Protein AF-A0A969AQ11-F1 (afdb_monomer_lite)

pLDDT: mean 74.61, std 16.7, range [32.94, 91.75]

Radius of gyration: 14.92 Å; chains: 1; bounding box: 27×43×37 Å

Structure (mmCIF, N/CA/C/O backbone):
data_AF-A0A969AQ11-F1
#
_entry.id   AF-A0A969AQ11-F1
#
loop_
_atom_site.group_PDB
_atom_site.id
_atom_site.type_symbol
_atom_site.label_atom_id
_atom_site.label_alt_id
_atom_site.label_comp_id
_atom_site.label_asym_id
_atom_site.label_entity_id
_atom_site.label_seq_id
_atom_site.pdbx_PDB_ins_code
_atom_site.Cartn_x
_atom_site.Cartn_y
_atom_site.Cartn_z
_atom_site.occupancy
_atom_site.B_iso_or_equiv
_atom_site.auth_seq_id
_atom_site.auth_comp_id
_atom_site.auth_asym_id
_atom_site.auth_atom_id
_atom_site.pdbx_PDB_model_num
ATOM 1 N N . MET A 1 1 ? 15.791 14.340 -16.831 1.00 57.34 1 MET A N 1
ATOM 2 C CA . MET A 1 1 ? 16.258 13.157 -16.070 1.00 57.34 1 MET A CA 1
ATOM 3 C C . MET A 1 1 ? 15.664 13.032 -14.667 1.00 57.34 1 MET A C 1
ATOM 5 O O . MET A 1 1 ? 15.061 12.001 -14.414 1.00 57.34 1 MET A O 1
ATOM 9 N N . VAL A 1 2 ? 15.785 14.007 -13.748 1.00 58.69 2 VAL A N 1
ATOM 10 C CA . VAL A 1 2 ? 15.164 13.885 -12.398 1.00 58.69 2 VAL A CA 1
ATOM 11 C C . VAL A 1 2 ? 13.635 14.033 -12.446 1.00 58.69 2 VAL A C 1
ATOM 13 O O . VAL A 1 2 ? 12.919 13.271 -11.802 1.00 58.69 2 VAL A O 1
ATOM 16 N N . ALA A 1 3 ? 13.124 14.957 -13.266 1.00 66.88 3 ALA A N 1
ATOM 17 C CA . ALA A 1 3 ? 11.683 15.166 -13.434 1.00 66.88 3 ALA A CA 1
ATOM 18 C C . ALA A 1 3 ? 10.958 13.930 -14.000 1.00 66.88 3 ALA A C 1
ATOM 20 O O . ALA A 1 3 ? 9.839 13.635 -13.589 1.00 66.88 3 ALA A O 1
ATOM 21 N N . ASP A 1 4 ? 11.610 13.180 -14.892 1.00 75.69 4 ASP A N 1
ATOM 22 C CA . ASP A 1 4 ? 11.029 11.995 -15.534 1.00 75.69 4 ASP A CA 1
ATOM 23 C C . ASP A 1 4 ? 10.873 10.840 -14.539 1.00 75.69 4 ASP A C 1
ATOM 25 O O . ASP A 1 4 ? 9.849 10.164 -14.530 1.00 75.69 4 ASP A O 1
ATOM 29 N N . ARG A 1 5 ? 11.846 10.670 -13.632 1.00 73.69 5 ARG A N 1
ATOM 30 C CA . ARG A 1 5 ? 11.757 9.681 -12.549 1.00 73.69 5 ARG A CA 1
ATOM 31 C C . ARG A 1 5 ? 10.688 10.036 -11.524 1.00 73.69 5 ARG A C 1
ATOM 33 O O . ARG A 1 5 ? 9.985 9.144 -11.072 1.00 73.69 5 ARG A O 1
ATOM 40 N N . LEU A 1 6 ? 10.534 11.318 -11.185 1.00 76.69 6 LEU A N 1
ATOM 41 C CA . LEU A 1 6 ? 9.491 11.749 -10.252 1.00 76.69 6 LEU A CA 1
ATOM 42 C C . LEU A 1 6 ? 8.088 11.531 -10.835 1.00 76.69 6 LEU A C 1
ATOM 44 O O . LEU A 1 6 ? 7.198 11.059 -10.135 1.00 76.69 6 LEU A O 1
ATOM 48 N N . ARG A 1 7 ? 7.900 11.827 -12.128 1.00 80.75 7 ARG A N 1
ATOM 49 C CA . ARG A 1 7 ? 6.641 11.546 -12.837 1.00 80.75 7 ARG A CA 1
ATOM 50 C C . ARG A 1 7 ? 6.354 10.050 -12.908 1.00 80.75 7 ARG A C 1
ATOM 52 O O . ARG A 1 7 ? 5.217 9.651 -12.684 1.00 80.75 7 ARG A O 1
ATOM 59 N N . LEU A 1 8 ? 7.377 9.241 -13.188 1.00 81.31 8 LEU A N 1
ATOM 60 C CA . LEU A 1 8 ? 7.256 7.787 -13.204 1.00 81.31 8 LEU A CA 1
ATOM 61 C C . LEU A 1 8 ? 6.851 7.247 -11.830 1.00 81.31 8 LEU A C 1
ATOM 63 O O . LEU A 1 8 ? 5.883 6.505 -11.741 1.00 81.31 8 LEU A O 1
ATOM 67 N N . ALA A 1 9 ? 7.538 7.665 -10.766 1.00 80.25 9 ALA A N 1
ATOM 68 C CA . ALA A 1 9 ? 7.210 7.265 -9.402 1.00 80.25 9 ALA A CA 1
ATOM 69 C C . ALA A 1 9 ? 5.775 7.665 -9.033 1.00 80.25 9 ALA A C 1
ATOM 71 O O . ALA A 1 9 ? 5.015 6.838 -8.550 1.00 80.25 9 ALA A O 1
ATOM 72 N N . HIS A 1 10 ? 5.365 8.901 -9.333 1.00 82.56 10 HIS A N 1
ATOM 73 C CA . HIS A 1 10 ? 4.006 9.352 -9.042 1.00 82.56 10 HIS A CA 1
ATOM 74 C C . HIS A 1 10 ? 2.945 8.517 -9.768 1.00 82.56 10 HIS A C 1
ATOM 76 O O . HIS A 1 10 ? 1.983 8.082 -9.142 1.00 82.56 10 HIS A O 1
ATOM 82 N N . ARG A 1 11 ? 3.147 8.239 -11.063 1.00 87.19 11 ARG A N 1
ATOM 83 C CA . ARG A 1 11 ? 2.258 7.359 -11.831 1.00 87.19 11 ARG A CA 1
ATOM 84 C C . ARG A 1 11 ? 2.183 5.968 -11.204 1.00 87.19 11 ARG A C 1
ATOM 86 O O . ARG A 1 11 ? 1.090 5.474 -10.970 1.00 87.19 11 ARG A O 1
ATOM 93 N N . LEU A 1 12 ? 3.331 5.377 -10.878 1.00 86.56 12 LEU A N 1
ATOM 94 C CA . LEU A 1 12 ? 3.387 4.060 -10.249 1.00 86.56 12 LEU A CA 1
ATOM 95 C C . LEU A 1 12 ? 2.683 4.038 -8.879 1.00 86.56 12 LEU A C 1
ATOM 97 O O . LEU A 1 12 ? 2.090 3.019 -8.550 1.00 86.56 12 LEU A O 1
ATOM 101 N N . LYS A 1 13 ? 2.677 5.148 -8.116 1.00 84.75 13 LYS A N 1
ATOM 102 C CA . LYS A 1 13 ? 1.908 5.258 -6.853 1.00 84.75 13 LYS A CA 1
ATOM 103 C C . LYS A 1 13 ? 0.430 5.109 -7.117 1.00 84.75 13 LYS A C 1
ATOM 105 O O . LYS A 1 13 ? -0.254 4.398 -6.400 1.00 84.75 13 LYS A O 1
ATOM 110 N N . GLN A 1 14 ? -0.045 5.859 -8.106 1.00 87.19 14 GLN A N 1
ATOM 111 C CA . GLN A 1 14 ? -1.457 5.932 -8.439 1.00 87.19 14 GLN A CA 1
ATOM 112 C C . GLN A 1 14 ? -1.926 4.586 -8.982 1.00 87.19 14 GLN A C 1
ATOM 114 O O . GLN A 1 14 ? -2.954 4.087 -8.545 1.00 87.19 14 GLN A O 1
ATOM 119 N N . ASP A 1 15 ? -1.130 3.957 -9.848 1.00 89.44 15 ASP A N 1
ATOM 120 C CA . ASP A 1 15 ? -1.433 2.628 -10.379 1.00 89.44 15 ASP A CA 1
ATOM 121 C C . ASP A 1 15 ? -1.461 1.571 -9.255 1.00 89.44 15 ASP A C 1
ATOM 123 O O . ASP A 1 15 ? -2.379 0.754 -9.206 1.00 89.44 15 ASP A O 1
ATOM 127 N N . LEU A 1 16 ? -0.507 1.623 -8.315 1.00 88.31 16 LEU A N 1
ATOM 128 C CA . LEU A 1 16 ? -0.471 0.750 -7.138 1.00 88.31 16 LEU A CA 1
ATOM 129 C C . LEU A 1 16 ? -1.673 0.984 -6.208 1.00 88.31 16 LEU A C 1
ATOM 131 O O . LEU A 1 16 ? -2.324 0.027 -5.796 1.00 88.31 16 LEU A O 1
ATOM 135 N N . LEU A 1 17 ? -1.984 2.243 -5.894 1.00 88.88 17 LEU A N 1
ATOM 136 C CA . LEU A 1 17 ? -3.123 2.612 -5.055 1.00 88.88 17 LEU A CA 1
ATOM 137 C C . LEU A 1 17 ? -4.436 2.124 -5.673 1.00 88.88 17 LEU A C 1
ATOM 139 O O . LEU A 1 17 ? -5.229 1.493 -4.982 1.00 88.88 17 LEU A O 1
ATOM 143 N N . ASN A 1 18 ? -4.642 2.366 -6.968 1.00 90.38 18 ASN A N 1
ATOM 144 C CA . ASN A 1 18 ? -5.835 1.909 -7.677 1.00 90.38 18 ASN A CA 1
ATOM 145 C C . ASN A 1 18 ? -5.947 0.384 -7.635 1.00 90.38 18 ASN A C 1
ATOM 147 O O . ASN A 1 18 ? -6.999 -0.134 -7.283 1.00 90.38 18 ASN A O 1
ATOM 151 N N . ALA A 1 19 ? -4.854 -0.337 -7.899 1.00 89.81 19 ALA A N 1
ATOM 152 C CA . ALA A 1 19 ? -4.859 -1.795 -7.842 1.00 89.81 19 ALA A CA 1
ATOM 153 C C . ALA A 1 19 ? -5.193 -2.340 -6.446 1.00 89.81 19 ALA A C 1
ATOM 155 O O . ALA A 1 19 ? -5.854 -3.366 -6.339 1.00 89.81 19 ALA A O 1
ATOM 156 N N . VAL A 1 20 ? -4.754 -1.663 -5.381 1.00 89.56 20 VAL A N 1
ATOM 157 C CA . VAL A 1 20 ? -5.081 -2.030 -3.996 1.00 89.56 20 VAL A CA 1
ATOM 158 C C . VAL A 1 20 ? -6.543 -1.735 -3.661 1.00 89.56 20 VAL A C 1
ATOM 160 O O . VAL A 1 20 ? -7.185 -2.553 -3.010 1.00 89.56 20 VAL A O 1
ATOM 163 N N . LEU A 1 21 ? -7.077 -0.597 -4.111 1.00 90.31 21 LEU A N 1
ATOM 164 C CA . LEU A 1 21 ? -8.478 -0.220 -3.890 1.00 90.31 21 LEU A CA 1
ATOM 165 C C . LEU A 1 21 ? -9.464 -1.079 -4.696 1.00 90.31 21 LEU A C 1
ATOM 167 O O . LEU A 1 21 ? -10.598 -1.265 -4.266 1.00 90.31 21 LEU A O 1
ATOM 171 N N . GLU A 1 22 ? -9.039 -1.587 -5.853 1.00 91.75 22 GLU A N 1
ATOM 172 C CA . GLU A 1 22 ? -9.817 -2.483 -6.717 1.00 91.75 22 GLU A CA 1
ATOM 173 C C . GLU A 1 22 ? -9.587 -3.969 -6.405 1.00 91.75 22 GLU A C 1
ATOM 175 O O . GLU A 1 22 ? -10.226 -4.830 -7.010 1.00 91.75 22 GLU A O 1
ATOM 180 N N . ALA A 1 23 ? -8.667 -4.295 -5.493 1.00 89.75 23 ALA A N 1
ATOM 181 C CA . ALA A 1 23 ? -8.385 -5.678 -5.153 1.00 89.75 23 ALA A CA 1
ATOM 182 C C . ALA A 1 23 ? -9.569 -6.333 -4.438 1.00 89.75 23 ALA A C 1
ATOM 184 O O . ALA A 1 23 ? -10.300 -5.706 -3.675 1.00 89.75 23 ALA A O 1
ATOM 185 N N . GLU A 1 24 ? -9.696 -7.639 -4.640 1.00 89.94 24 GLU A N 1
ATOM 186 C CA . GLU A 1 24 ? -10.660 -8.489 -3.953 1.00 89.94 24 GLU A CA 1
ATOM 187 C C . GLU A 1 24 ? -9.923 -9.584 -3.167 1.00 89.94 24 GLU A C 1
ATOM 189 O O . GLU A 1 24 ? -8.727 -9.829 -3.349 1.00 89.94 24 GLU A O 1
ATOM 194 N N . GLY A 1 25 ? -10.634 -10.265 -2.268 1.00 88.31 25 GLY A N 1
ATOM 195 C CA . GLY A 1 25 ? -10.075 -11.378 -1.504 1.00 88.31 25 GLY A CA 1
ATOM 196 C C . GLY A 1 25 ? -9.089 -10.932 -0.423 1.00 88.31 25 GLY A C 1
ATOM 197 O O . GLY A 1 25 ? -9.364 -10.010 0.344 1.00 88.31 25 GLY A O 1
ATOM 198 N N . GLU A 1 26 ? -7.955 -11.623 -0.311 1.00 88.44 26 GLU A N 1
ATOM 199 C CA . GLU A 1 26 ? -7.043 -11.472 0.831 1.00 88.44 26 GLU A CA 1
ATOM 200 C C . GLU A 1 26 ? -6.440 -10.067 0.950 1.00 88.44 26 GLU A C 1
ATOM 202 O O . GLU A 1 26 ? -6.303 -9.563 2.066 1.00 88.44 26 GLU A O 1
ATOM 207 N N . LEU A 1 27 ? -6.137 -9.401 -0.173 1.00 88.88 27 LEU A N 1
ATOM 208 C CA . LEU A 1 27 ? -5.599 -8.039 -0.140 1.00 88.88 27 LEU A CA 1
ATOM 209 C C . LEU A 1 27 ? -6.648 -7.019 0.317 1.00 88.88 27 LEU A C 1
ATOM 211 O O . LEU A 1 27 ? -6.323 -6.134 1.107 1.00 88.88 27 LEU A O 1
ATOM 215 N N . ALA A 1 28 ? -7.903 -7.170 -0.117 1.00 90.75 28 ALA A N 1
ATOM 216 C CA . ALA A 1 28 ? -9.004 -6.318 0.330 1.00 90.75 28 ALA A CA 1
ATOM 217 C C . ALA A 1 28 ? -9.222 -6.453 1.844 1.00 90.75 28 ALA A C 1
ATOM 219 O O . ALA A 1 28 ? -9.276 -5.459 2.564 1.00 90.75 28 ALA A O 1
ATOM 220 N N . ILE A 1 29 ? -9.244 -7.694 2.345 1.00 90.69 29 ILE A N 1
ATOM 221 C CA . ILE A 1 29 ? -9.376 -7.984 3.780 1.00 90.69 29 ILE A CA 1
ATOM 222 C C . ILE A 1 29 ? -8.200 -7.388 4.562 1.00 90.69 29 ILE A C 1
ATOM 224 O O . ILE A 1 29 ? -8.397 -6.821 5.641 1.00 90.69 29 ILE A O 1
ATOM 228 N N . ALA A 1 30 ? -6.979 -7.501 4.033 1.00 90.19 30 ALA A N 1
ATOM 229 C CA . ALA A 1 30 ? -5.792 -6.920 4.644 1.00 90.19 30 ALA A CA 1
ATOM 230 C C . ALA A 1 30 ? -5.886 -5.389 4.724 1.00 90.19 30 ALA A C 1
ATOM 232 O O . ALA A 1 30 ? -5.651 -4.826 5.795 1.00 90.19 30 ALA A O 1
ATOM 233 N N . LEU A 1 31 ? -6.292 -4.734 3.632 1.00 90.88 31 LEU A N 1
ATOM 234 C CA . LEU A 1 31 ? -6.494 -3.288 3.570 1.00 90.88 31 LEU A CA 1
ATOM 235 C C . LEU A 1 31 ? -7.559 -2.825 4.570 1.00 90.88 31 LEU A C 1
ATOM 237 O O . LEU A 1 31 ? -7.308 -1.915 5.360 1.00 90.88 31 LEU A O 1
ATOM 241 N N . GLU A 1 32 ? -8.735 -3.452 4.580 1.00 91.06 32 GLU A N 1
ATOM 242 C CA . GLU A 1 32 ? -9.825 -3.108 5.502 1.00 91.06 32 GLU A CA 1
ATOM 243 C C . GLU A 1 32 ? -9.409 -3.292 6.964 1.00 91.06 32 GLU A C 1
ATOM 245 O O . GLU A 1 32 ? -9.627 -2.415 7.803 1.00 91.06 32 GLU A O 1
ATOM 250 N N . THR A 1 33 ? -8.760 -4.417 7.273 1.00 90.88 33 THR A N 1
ATOM 251 C CA . THR A 1 33 ? -8.303 -4.729 8.632 1.00 90.88 33 THR A CA 1
ATOM 252 C C . THR A 1 33 ? -7.263 -3.718 9.098 1.00 90.88 33 THR A C 1
ATOM 254 O O . THR A 1 33 ? -7.385 -3.164 10.195 1.00 90.88 33 THR A O 1
ATOM 257 N N . TYR A 1 34 ? -6.259 -3.454 8.262 1.00 89.12 34 TYR A N 1
ATOM 258 C CA . TYR A 1 34 ? -5.197 -2.504 8.559 1.00 89.12 34 TYR A CA 1
ATOM 259 C C . TYR A 1 34 ? -5.757 -1.095 8.746 1.00 89.12 34 TYR A C 1
ATOM 261 O O . TYR A 1 34 ? -5.539 -0.467 9.782 1.00 89.12 34 TYR A O 1
ATOM 269 N N . THR A 1 35 ? -6.544 -0.614 7.781 1.00 89.50 35 THR A N 1
ATOM 270 C CA . THR A 1 35 ? -7.108 0.738 7.823 1.00 89.50 35 THR A CA 1
ATOM 271 C C . THR A 1 35 ? -8.019 0.928 9.032 1.00 89.50 35 THR A C 1
ATOM 273 O O . THR A 1 35 ? -7.900 1.937 9.724 1.00 89.50 35 THR A O 1
ATOM 276 N N . ALA A 1 36 ? -8.864 -0.048 9.375 1.00 91.06 36 ALA A N 1
ATOM 277 C CA . ALA A 1 36 ? -9.711 0.021 10.564 1.00 91.06 36 ALA A CA 1
ATOM 278 C C . ALA A 1 36 ? -8.893 0.105 11.866 1.00 91.06 36 ALA A C 1
ATOM 280 O O . ALA A 1 36 ? -9.216 0.899 12.758 1.00 91.06 36 ALA A O 1
ATOM 281 N N . GLN A 1 37 ? -7.825 -0.690 11.984 1.00 90.25 37 GLN A N 1
ATOM 282 C CA . GLN A 1 37 ? -6.943 -0.678 13.154 1.00 90.2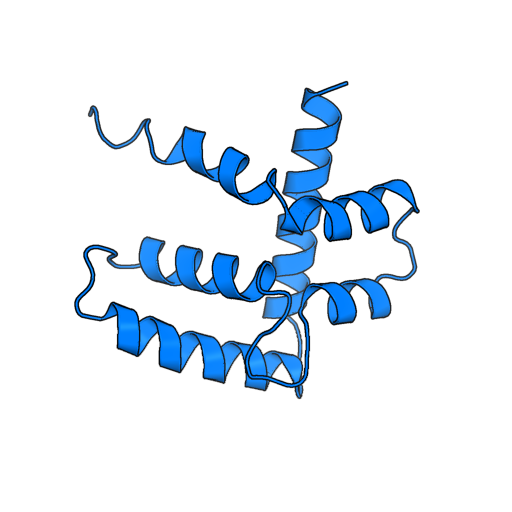5 37 GLN A CA 1
ATOM 283 C C . GLN A 1 37 ? -6.187 0.647 13.277 1.00 90.25 37 GLN A C 1
ATOM 285 O O . GLN A 1 37 ? -6.177 1.269 14.343 1.00 90.25 37 GLN A O 1
ATOM 290 N N . GLU A 1 38 ? -5.609 1.115 12.178 1.00 87.94 38 GLU A N 1
ATOM 291 C CA . GLU A 1 38 ? -4.770 2.307 12.146 1.00 87.94 38 GLU A CA 1
ATOM 292 C C . GLU A 1 38 ? -5.577 3.595 12.295 1.00 87.94 38 GLU A C 1
ATOM 294 O O . GLU A 1 38 ? -5.205 4.476 13.073 1.00 87.94 38 GLU A O 1
ATOM 299 N N . LEU A 1 39 ? -6.749 3.689 11.664 1.00 89.25 39 LEU A N 1
ATOM 300 C CA . LEU A 1 39 ? -7.660 4.818 11.866 1.00 89.25 39 LEU A CA 1
ATOM 301 C C . LEU A 1 39 ? -8.164 4.886 13.310 1.00 89.25 39 LEU A C 1
ATOM 303 O O . LEU A 1 39 ? -8.287 5.982 13.866 1.00 89.25 39 LEU A O 1
ATOM 307 N N . LYS A 1 40 ? -8.411 3.735 13.950 1.00 89.00 40 LYS A N 1
ATOM 308 C CA . LYS A 1 40 ? -8.748 3.680 15.377 1.00 89.00 40 LYS A CA 1
ATOM 309 C C . LYS A 1 40 ? -7.576 4.153 16.236 1.00 89.00 40 LYS A C 1
ATOM 311 O O . LYS A 1 40 ? -7.788 4.954 17.148 1.00 89.00 40 LYS A O 1
ATOM 316 N N . ARG A 1 41 ? -6.349 3.720 15.929 1.00 86.50 41 ARG A N 1
ATOM 317 C CA . ARG A 1 41 ? -5.122 4.151 16.621 1.00 86.50 41 ARG A CA 1
ATOM 318 C C . ARG A 1 41 ? -4.893 5.659 16.497 1.00 86.50 41 ARG A C 1
ATOM 320 O O . ARG A 1 41 ? -4.532 6.309 17.472 1.00 86.50 41 ARG A O 1
ATOM 327 N N . LEU A 1 42 ? -5.161 6.221 15.323 1.00 85.81 42 LEU A N 1
ATOM 328 C CA . LEU A 1 42 ? -4.989 7.642 15.013 1.00 85.81 42 LEU A CA 1
ATOM 329 C C . LEU A 1 42 ? -6.207 8.505 15.373 1.00 85.81 42 LEU A C 1
ATOM 331 O O . LEU A 1 42 ? -6.207 9.706 15.093 1.00 85.81 42 LEU A O 1
ATOM 335 N N . SER A 1 43 ? -7.240 7.937 16.001 1.00 83.38 43 SER A N 1
ATOM 336 C CA . SER A 1 43 ? -8.471 8.658 16.356 1.00 83.38 43 SER A CA 1
ATOM 337 C C . SER A 1 43 ? -8.242 9.856 17.286 1.00 83.38 43 SER A C 1
ATOM 339 O O . SER A 1 43 ? -8.989 10.827 17.213 1.00 83.38 43 SER A O 1
ATOM 341 N N . THR A 1 44 ? -7.188 9.816 18.103 1.00 82.50 44 THR A N 1
ATOM 342 C CA . THR A 1 44 ? -6.774 10.890 19.020 1.00 82.50 44 THR A CA 1
ATOM 343 C C . THR A 1 44 ? -5.590 11.713 18.502 1.00 82.50 44 THR A C 1
ATOM 345 O O . THR A 1 44 ? -5.108 12.605 19.200 1.00 82.50 44 THR A O 1
ATOM 348 N N . SER A 1 45 ? -5.098 11.418 17.294 1.00 79.25 45 SER A N 1
ATOM 349 C CA . SER A 1 45 ? -3.951 12.109 16.700 1.00 79.25 45 SER A CA 1
ATOM 350 C C . SER A 1 45 ? -4.325 13.487 16.140 1.00 79.25 45 SER A C 1
ATOM 352 O O . SER A 1 45 ? -5.498 13.830 15.990 1.00 79.25 45 SER A O 1
ATOM 354 N N . ALA A 1 46 ? -3.310 14.285 15.799 1.00 76.75 46 ALA A N 1
ATOM 355 C CA . ALA A 1 46 ? -3.498 15.584 15.155 1.00 76.75 46 ALA A CA 1
ATOM 356 C C . ALA A 1 46 ? -4.035 15.482 13.710 1.00 76.75 46 ALA A C 1
ATOM 358 O O . ALA A 1 46 ? -4.529 16.479 13.183 1.00 76.75 46 ALA A O 1
ATOM 359 N N . PHE A 1 47 ? -3.962 14.300 13.082 1.00 72.50 47 PHE A N 1
ATOM 360 C CA . PHE A 1 47 ? -4.489 14.058 11.739 1.00 72.50 47 PHE A CA 1
ATOM 361 C C . PHE A 1 47 ? -6.020 14.006 11.761 1.00 72.50 47 PHE A C 1
ATOM 363 O O . PHE A 1 47 ? -6.624 13.263 12.539 1.00 72.50 47 PHE A O 1
ATOM 370 N N . LYS A 1 48 ? -6.663 14.780 10.882 1.00 74.94 48 LYS A N 1
ATOM 371 C CA . LYS A 1 48 ? -8.126 14.892 10.793 1.00 74.94 48 LYS A CA 1
ATOM 372 C C . LYS A 1 48 ? -8.608 14.546 9.388 1.00 74.94 48 LYS A C 1
ATOM 374 O O . LYS A 1 48 ? -7.903 14.784 8.419 1.00 74.94 48 LYS A O 1
ATOM 379 N N . GLY A 1 49 ? -9.841 14.046 9.290 1.00 77.31 49 GLY A N 1
ATOM 380 C CA . GLY A 1 49 ? -10.525 13.868 8.007 1.00 77.31 49 GLY A CA 1
ATOM 381 C C . GLY A 1 49 ? -9.747 13.003 7.009 1.00 77.31 49 GLY A C 1
ATOM 382 O O . GLY A 1 49 ? -9.230 11.951 7.387 1.00 77.31 49 GLY A O 1
ATOM 383 N N . SER A 1 50 ? -9.694 13.459 5.755 1.00 77.31 50 SER A N 1
ATOM 384 C CA . SER A 1 50 ? -9.031 12.789 4.628 1.00 77.31 50 SER A CA 1
ATOM 385 C C . SER A 1 50 ? -7.530 12.614 4.831 1.00 77.31 50 SER A C 1
ATOM 387 O O . SER A 1 50 ? -7.029 11.534 4.555 1.00 77.31 50 SER A O 1
ATOM 389 N N . ASP A 1 51 ? -6.839 13.591 5.428 1.00 78.12 51 ASP A N 1
ATOM 390 C CA . ASP A 1 51 ? -5.381 13.535 5.634 1.00 78.12 51 ASP A CA 1
ATOM 391 C C . ASP A 1 51 ? -4.963 12.312 6.460 1.00 78.12 51 ASP A C 1
ATOM 393 O O . ASP A 1 51 ? -3.889 11.742 6.278 1.00 78.12 51 ASP A O 1
ATOM 397 N N . ARG A 1 52 ? -5.831 11.893 7.388 1.00 82.31 52 ARG A N 1
ATOM 398 C CA . ARG A 1 52 ? -5.613 10.693 8.196 1.00 82.31 52 ARG A CA 1
ATOM 399 C C . ARG A 1 52 ? -5.765 9.422 7.366 1.00 82.31 52 ARG A C 1
ATOM 401 O O . ARG A 1 52 ? -4.999 8.487 7.558 1.00 82.31 52 ARG A O 1
ATOM 408 N N . THR A 1 53 ? -6.764 9.374 6.492 1.00 85.12 53 THR A N 1
ATOM 409 C CA . THR A 1 53 ? -6.994 8.227 5.608 1.00 85.12 53 THR A CA 1
ATOM 410 C C . THR A 1 53 ? -5.866 8.100 4.592 1.00 85.12 53 THR A C 1
ATOM 412 O O . THR A 1 53 ? -5.312 7.015 4.462 1.00 85.12 53 THR A O 1
ATOM 415 N N . ASP A 1 54 ? -5.464 9.204 3.963 1.00 83.94 54 ASP A N 1
ATOM 416 C CA . ASP A 1 54 ? -4.379 9.235 2.977 1.00 83.94 54 ASP A CA 1
ATOM 417 C C . ASP A 1 54 ? -3.056 8.782 3.603 1.00 83.94 54 ASP A C 1
ATOM 419 O O . ASP A 1 54 ? -2.363 7.933 3.049 1.00 83.94 54 ASP A O 1
ATOM 423 N N . PHE A 1 55 ? -2.754 9.252 4.820 1.00 83.12 55 PHE A N 1
ATOM 424 C CA . PHE A 1 55 ? -1.588 8.792 5.571 1.00 83.12 55 PHE A CA 1
ATOM 425 C C . PHE A 1 55 ? -1.614 7.278 5.832 1.00 83.12 55 PHE A C 1
ATOM 427 O O . PHE A 1 55 ? -0.599 6.607 5.664 1.00 83.12 55 PHE A O 1
ATOM 434 N N . VAL A 1 56 ? -2.759 6.725 6.243 1.00 86.62 56 VAL A N 1
ATOM 435 C CA . VAL A 1 56 ? -2.891 5.284 6.514 1.00 86.62 56 VAL A CA 1
ATOM 436 C C . VAL A 1 56 ? -2.771 4.459 5.231 1.00 86.62 56 VAL A C 1
ATOM 438 O O . VAL A 1 56 ? -2.126 3.414 5.248 1.00 86.62 56 VAL A O 1
ATOM 441 N N . LEU A 1 57 ? -3.338 4.928 4.117 1.00 87.00 57 LEU A N 1
ATOM 442 C CA . LEU A 1 57 ? -3.187 4.279 2.813 1.00 87.00 57 LEU A CA 1
ATOM 443 C C . LEU A 1 57 ? -1.723 4.289 2.363 1.00 87.00 57 LEU A C 1
ATOM 445 O O . LEU A 1 57 ? -1.189 3.250 1.990 1.00 87.00 57 LEU A O 1
ATOM 449 N N . ASP A 1 58 ? -1.039 5.423 2.486 1.00 83.50 58 ASP A N 1
ATOM 450 C CA . ASP A 1 58 ? 0.381 5.530 2.155 1.00 83.50 58 ASP A CA 1
ATOM 451 C C . ASP A 1 58 ? 1.259 4.614 3.011 1.00 83.50 58 ASP A C 1
ATOM 453 O O . ASP A 1 58 ? 2.201 4.001 2.502 1.00 83.50 58 ASP A O 1
ATOM 457 N N . GLN A 1 59 ? 0.946 4.481 4.303 1.00 82.94 59 GLN A N 1
ATOM 458 C CA . GLN A 1 59 ? 1.620 3.520 5.176 1.00 82.94 59 GLN A CA 1
ATOM 459 C C . GLN A 1 59 ? 1.376 2.077 4.720 1.00 82.94 59 GLN A C 1
ATOM 461 O O . GLN A 1 59 ? 2.328 1.308 4.636 1.00 82.94 59 GLN A O 1
ATOM 466 N N . PHE A 1 60 ? 0.140 1.722 4.362 1.00 86.06 60 PHE A N 1
ATOM 467 C CA . PHE A 1 60 ? -0.188 0.383 3.867 1.00 86.06 60 PHE A CA 1
ATOM 468 C C . PHE A 1 60 ? 0.560 0.030 2.571 1.00 86.06 60 PHE A C 1
ATOM 470 O O . PHE A 1 60 ? 1.012 -1.103 2.414 1.00 86.06 60 PHE A O 1
ATOM 477 N N . LEU A 1 61 ? 0.717 0.992 1.653 1.00 83.94 61 LEU A N 1
ATOM 478 C CA . LEU A 1 61 ? 1.406 0.787 0.372 1.00 83.94 61 LEU A CA 1
ATOM 479 C C . LEU A 1 61 ? 2.927 0.635 0.500 1.00 83.94 61 LEU A C 1
ATOM 481 O O . LEU A 1 61 ? 3.550 0.047 -0.379 1.00 83.94 61 LEU A O 1
ATOM 485 N N . THR A 1 62 ? 3.520 1.208 1.549 1.00 75.00 62 THR A N 1
ATOM 486 C CA . THR A 1 62 ? 4.980 1.279 1.751 1.00 75.00 62 THR A CA 1
ATOM 487 C C . THR A 1 62 ? 5.483 0.365 2.864 1.00 75.00 62 THR A C 1
ATOM 489 O O . THR A 1 62 ? 6.683 0.269 3.108 1.00 75.00 62 THR A O 1
ATOM 492 N N . GLN A 1 63 ? 4.587 -0.308 3.583 1.00 69.56 63 GLN A N 1
ATOM 493 C CA . GLN A 1 63 ? 4.991 -1.276 4.587 1.00 69.56 63 GLN A CA 1
ATOM 494 C C . GLN A 1 63 ? 5.354 -2.599 3.920 1.00 69.56 63 GLN A C 1
ATOM 496 O O . GLN A 1 63 ? 4.486 -3.394 3.570 1.00 69.56 63 GLN A O 1
ATOM 501 N N . GLU A 1 64 ? 6.661 -2.872 3.843 1.00 55.97 64 GLU A N 1
ATOM 502 C CA . GLU A 1 64 ? 7.185 -4.172 3.399 1.00 55.97 64 GLU A CA 1
ATOM 503 C C . GLU A 1 64 ? 6.610 -5.354 4.201 1.00 55.97 64 GLU A C 1
ATOM 505 O O . GLU A 1 64 ? 6.557 -6.480 3.714 1.00 55.97 64 GLU A O 1
ATOM 510 N N . HIS A 1 65 ? 6.179 -5.087 5.436 1.00 47.62 65 HIS A N 1
ATOM 511 C CA . HIS A 1 65 ? 5.651 -6.063 6.375 1.00 47.62 65 HIS A CA 1
ATOM 512 C C . HIS A 1 65 ? 4.402 -5.496 7.043 1.00 47.62 65 HIS A C 1
ATOM 514 O O . HIS A 1 65 ? 4.429 -5.077 8.204 1.00 47.62 65 HIS A O 1
ATOM 520 N N . ASN A 1 66 ? 3.281 -5.492 6.325 1.00 53.34 66 ASN A N 1
ATOM 521 C CA . ASN A 1 66 ? 2.015 -5.530 7.038 1.00 53.34 66 ASN A CA 1
ATOM 522 C C . ASN A 1 66 ? 2.032 -6.752 7.979 1.00 53.34 66 ASN A C 1
ATOM 524 O O . ASN A 1 66 ? 2.597 -7.796 7.661 1.00 53.34 66 ASN A O 1
ATOM 528 N N . ALA A 1 67 ? 1.366 -6.665 9.130 1.00 51.22 67 ALA A N 1
ATOM 529 C CA . ALA A 1 67 ? 1.103 -7.845 9.966 1.00 51.22 67 ALA A CA 1
ATOM 530 C C . ALA A 1 67 ? 0.156 -8.862 9.279 1.00 51.22 67 ALA A C 1
ATOM 532 O O . ALA A 1 67 ? -0.237 -9.862 9.877 1.00 51.22 67 ALA A O 1
ATOM 533 N N . THR A 1 68 ? -0.232 -8.586 8.033 1.00 54.50 68 THR A N 1
ATOM 534 C CA . THR A 1 68 ? -1.007 -9.433 7.134 1.00 54.50 68 THR A CA 1
ATOM 535 C C . THR A 1 68 ? -0.066 -10.142 6.163 1.00 54.50 68 THR A C 1
ATOM 537 O O . THR A 1 68 ? 0.928 -9.571 5.731 1.00 54.50 68 THR A O 1
ATOM 540 N N . ALA A 1 69 ? -0.395 -11.371 5.767 1.00 57.94 69 ALA A N 1
ATOM 541 C CA . ALA A 1 69 ? 0.454 -12.212 4.915 1.00 57.94 69 ALA A CA 1
ATOM 542 C C . ALA A 1 69 ? 0.677 -11.685 3.476 1.00 57.94 69 ALA A C 1
ATOM 544 O O . ALA A 1 69 ? 1.410 -12.310 2.716 1.00 57.94 69 ALA A O 1
ATOM 545 N N . VAL A 1 70 ? 0.051 -10.563 3.100 1.00 68.19 70 VAL A N 1
ATOM 546 C CA . VAL A 1 70 ? 0.035 -10.024 1.735 1.00 68.19 70 VAL A CA 1
ATOM 547 C C . VAL A 1 70 ? 0.660 -8.627 1.709 1.00 68.19 70 VAL A C 1
ATOM 549 O O . VAL A 1 70 ? 0.220 -7.724 2.426 1.00 68.19 70 VAL A O 1
ATOM 552 N N . ASN A 1 71 ? 1.683 -8.462 0.869 1.00 83.31 71 ASN A N 1
ATOM 553 C CA . ASN A 1 71 ? 2.357 -7.198 0.582 1.00 83.31 71 ASN A CA 1
ATOM 554 C C . ASN A 1 71 ? 1.746 -6.568 -0.687 1.00 83.31 71 ASN A C 1
ATOM 556 O O . ASN A 1 71 ? 1.611 -7.233 -1.714 1.00 83.31 71 ASN A O 1
ATOM 560 N N . ALA A 1 72 ? 1.366 -5.287 -0.617 1.00 83.06 72 ALA A N 1
ATOM 561 C CA . ALA A 1 72 ? 0.704 -4.579 -1.716 1.00 83.06 72 ALA A CA 1
ATOM 562 C C . ALA A 1 72 ? 1.590 -4.434 -2.967 1.00 83.06 72 ALA A C 1
ATOM 564 O O . ALA A 1 72 ? 1.097 -4.550 -4.089 1.00 83.06 72 ALA A O 1
ATOM 565 N N . ILE A 1 73 ? 2.896 -4.208 -2.784 1.00 84.06 73 ILE A N 1
ATOM 566 C CA . ILE A 1 73 ? 3.867 -4.101 -3.879 1.00 84.06 73 ILE A CA 1
ATOM 567 C C . ILE A 1 73 ? 4.031 -5.458 -4.559 1.00 84.06 73 ILE A C 1
ATOM 569 O O . ILE A 1 73 ? 3.991 -5.525 -5.787 1.00 84.06 73 ILE A O 1
ATOM 573 N N . ASP A 1 74 ? 4.176 -6.537 -3.788 1.00 83.56 74 ASP A N 1
ATOM 574 C CA . ASP A 1 74 ? 4.304 -7.883 -4.354 1.00 83.56 74 ASP A CA 1
ATOM 575 C C . ASP A 1 74 ? 3.036 -8.289 -5.111 1.00 83.56 74 ASP A C 1
ATOM 577 O O . ASP A 1 74 ? 3.125 -8.696 -6.271 1.00 83.56 74 ASP A O 1
ATOM 581 N N . TYR A 1 75 ? 1.857 -8.054 -4.526 1.00 84.88 75 TYR A N 1
ATOM 582 C CA . TYR A 1 75 ? 0.579 -8.275 -5.204 1.00 84.88 75 TYR A CA 1
ATOM 583 C C . TYR A 1 75 ? 0.502 -7.507 -6.530 1.00 84.88 75 TYR A C 1
ATOM 585 O O . TYR A 1 75 ? 0.139 -8.065 -7.568 1.00 84.88 75 TYR A O 1
ATOM 593 N N . PHE A 1 76 ? 0.882 -6.228 -6.528 1.00 86.12 76 PHE A N 1
ATOM 594 C CA . PHE A 1 76 ? 0.866 -5.402 -7.731 1.00 86.12 76 PHE A CA 1
ATOM 595 C C . PHE A 1 76 ? 1.844 -5.901 -8.800 1.00 86.12 76 PHE A C 1
ATOM 597 O O . PHE A 1 76 ? 1.510 -5.920 -9.985 1.00 86.12 76 PHE A O 1
ATOM 604 N N . LEU A 1 77 ? 3.037 -6.349 -8.402 1.00 85.31 77 LEU A N 1
ATOM 605 C CA . LEU A 1 77 ? 4.033 -6.906 -9.317 1.00 85.31 77 LEU A CA 1
ATOM 606 C C . LEU A 1 77 ? 3.577 -8.224 -9.959 1.00 85.31 77 LEU A C 1
ATOM 608 O O . LEU A 1 77 ? 3.904 -8.464 -11.125 1.00 85.31 77 LEU A O 1
ATOM 612 N N . GLU A 1 78 ? 2.828 -9.053 -9.231 1.00 84.50 78 GLU A N 1
ATOM 613 C CA . GLU A 1 78 ? 2.246 -10.300 -9.743 1.00 84.50 78 GLU A CA 1
ATOM 614 C C . GLU A 1 78 ? 1.117 -10.044 -10.752 1.00 84.50 78 GLU A C 1
ATOM 616 O O . GLU A 1 78 ? 1.030 -10.730 -11.772 1.00 84.50 78 GLU A O 1
ATOM 621 N N . HIS A 1 79 ? 0.298 -9.015 -10.515 1.00 81.50 79 HIS A N 1
ATOM 622 C CA . HIS A 1 79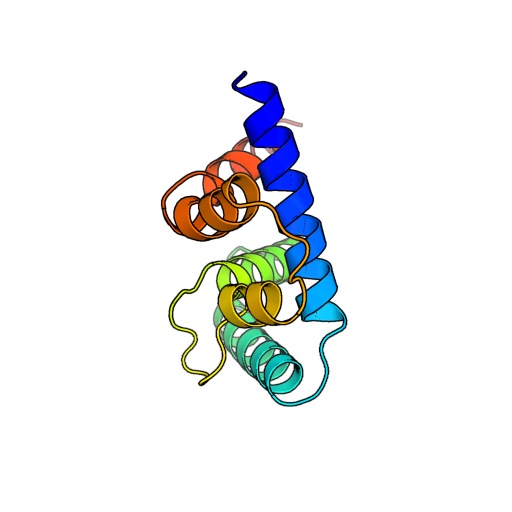 ? -0.874 -8.699 -11.340 1.00 81.50 79 HIS A CA 1
ATOM 623 C C . HIS A 1 79 ? -0.586 -7.715 -12.489 1.00 81.50 79 HIS A C 1
ATOM 625 O O . HIS A 1 79 ? -1.437 -7.512 -13.355 1.00 81.50 79 HIS A O 1
ATOM 631 N N . GLN A 1 80 ? 0.619 -7.134 -12.553 1.00 81.31 80 GLN A N 1
ATOM 632 C CA . GLN A 1 80 ? 1.062 -6.235 -13.629 1.00 81.31 80 GLN A CA 1
ATOM 633 C C . GLN A 1 80 ? 2.346 -6.747 -14.314 1.00 81.31 80 GLN A C 1
ATOM 635 O O . GLN A 1 80 ? 3.409 -6.112 -14.244 1.00 81.31 80 GLN A O 1
ATOM 640 N N . PRO A 1 81 ? 2.287 -7.886 -15.034 1.00 75.44 81 PRO A N 1
ATOM 641 C CA . PRO A 1 81 ? 3.468 -8.488 -15.652 1.00 75.44 81 PRO A CA 1
ATOM 642 C C . PRO A 1 81 ? 4.119 -7.582 -16.710 1.00 75.44 81 PRO A C 1
ATOM 644 O O . PRO A 1 81 ? 5.333 -7.676 -16.913 1.00 75.44 81 PRO A O 1
ATOM 647 N N . GLN A 1 82 ? 3.344 -6.677 -17.327 1.00 83.00 82 GLN A N 1
ATOM 648 C CA . GLN A 1 82 ? 3.809 -5.710 -18.330 1.00 83.00 82 GLN A CA 1
ATOM 649 C C . GLN A 1 82 ? 4.764 -4.626 -17.811 1.00 83.00 82 GLN A C 1
ATOM 651 O O . GLN A 1 82 ? 5.347 -3.912 -18.628 1.00 83.00 82 GLN A O 1
ATOM 656 N N . LEU A 1 83 ? 4.950 -4.484 -16.493 1.00 83.69 83 LEU A N 1
ATOM 657 C CA . LEU A 1 83 ? 5.892 -3.503 -15.954 1.00 83.69 83 LEU A CA 1
ATOM 658 C C . LEU A 1 83 ? 7.322 -3.800 -16.426 1.00 83.69 83 LEU A C 1
ATOM 660 O O . LEU A 1 83 ? 7.837 -4.920 -16.314 1.00 83.69 83 LEU A O 1
ATOM 664 N N . SER A 1 84 ? 7.988 -2.764 -16.921 1.00 84.88 84 SER A N 1
ATOM 665 C CA . SER A 1 84 ? 9.381 -2.814 -17.346 1.00 84.88 84 SER A CA 1
ATOM 666 C C . SER A 1 84 ? 10.329 -2.985 -16.150 1.00 84.88 84 SER A C 1
ATOM 668 O O . SER A 1 84 ? 10.004 -2.663 -15.006 1.00 84.88 84 SER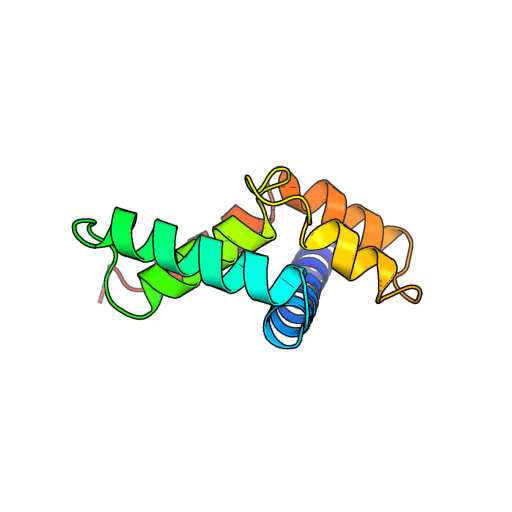 A O 1
ATOM 670 N N . LEU A 1 85 ? 11.551 -3.470 -16.398 1.00 81.75 85 LEU A N 1
ATOM 671 C CA . LEU A 1 85 ? 12.575 -3.608 -15.350 1.00 81.75 85 LEU A CA 1
ATOM 672 C C . LEU A 1 85 ? 12.853 -2.293 -14.586 1.00 81.75 85 LEU A C 1
ATOM 674 O O . LEU A 1 85 ? 12.972 -2.351 -13.359 1.00 81.75 85 LEU A O 1
ATOM 678 N N . PRO A 1 86 ? 12.918 -1.112 -15.237 1.00 79.56 86 PRO A N 1
ATOM 679 C CA . PRO A 1 86 ? 13.032 0.164 -14.532 1.00 79.56 86 PRO A CA 1
ATOM 680 C C . PRO A 1 86 ? 11.843 0.481 -13.618 1.00 79.56 86 PRO A C 1
ATOM 682 O O . PRO A 1 86 ? 12.054 1.006 -12.529 1.00 79.56 86 PRO A O 1
ATOM 685 N N . GLU A 1 87 ? 10.616 0.150 -14.022 1.00 82.06 87 GLU A N 1
ATOM 686 C CA . GLU A 1 87 ? 9.405 0.377 -13.218 1.00 82.06 87 GLU A CA 1
ATOM 687 C C . GLU A 1 87 ? 9.371 -0.535 -11.992 1.00 82.06 87 GLU A C 1
ATOM 689 O O . GLU A 1 87 ? 9.198 -0.054 -10.874 1.00 82.06 87 GLU A O 1
ATOM 694 N N . LYS A 1 88 ? 9.656 -1.829 -12.178 1.00 82.75 88 LYS A N 1
ATOM 695 C CA . LYS A 1 88 ? 9.782 -2.797 -11.075 1.00 82.75 88 LYS A CA 1
ATOM 696 C C . LYS A 1 88 ? 10.869 -2.377 -10.086 1.00 82.75 88 LYS A C 1
ATOM 698 O O . LYS A 1 88 ? 10.675 -2.448 -8.877 1.00 82.75 88 LYS A O 1
ATOM 703 N N . SER A 1 89 ? 11.997 -1.886 -10.599 1.00 79.62 89 SER A N 1
ATOM 704 C CA . SER A 1 89 ? 13.089 -1.371 -9.765 1.00 79.62 89 SER A CA 1
ATOM 705 C C . SER A 1 89 ? 12.694 -0.085 -9.037 1.00 79.62 89 SER A C 1
ATOM 707 O O . SER A 1 89 ? 13.122 0.125 -7.910 1.00 79.62 89 SER A O 1
ATOM 709 N N . CYS A 1 90 ? 11.877 0.775 -9.654 1.00 76.38 90 CYS A N 1
ATOM 710 C CA . CYS A 1 90 ? 11.372 1.997 -9.031 1.00 76.38 90 CYS A CA 1
ATOM 711 C C . CYS A 1 90 ? 10.390 1.698 -7.892 1.00 76.38 90 CYS A C 1
ATOM 713 O O . CYS A 1 90 ? 10.455 2.371 -6.871 1.00 76.38 90 CYS A O 1
ATOM 715 N N . LEU A 1 91 ? 9.527 0.689 -8.045 1.00 77.38 91 LEU A N 1
ATOM 716 C CA . LEU A 1 91 ? 8.618 0.237 -6.987 1.00 77.38 91 LEU A CA 1
ATOM 717 C C . LEU A 1 91 ? 9.400 -0.296 -5.781 1.00 77.38 91 LEU A C 1
ATOM 719 O O . LEU A 1 91 ? 9.208 0.196 -4.677 1.00 77.38 91 LEU A O 1
ATOM 723 N N . LYS A 1 92 ? 10.368 -1.193 -6.018 1.00 74.06 92 LYS A N 1
ATOM 724 C CA . LYS A 1 92 ? 11.218 -1.766 -4.957 1.00 74.06 92 LYS A CA 1
ATOM 725 C C . LYS A 1 92 ? 12.188 -0.766 -4.321 1.00 74.06 92 LYS A C 1
ATOM 727 O O . LYS A 1 92 ? 12.557 -0.906 -3.168 1.00 74.06 92 LYS A O 1
ATOM 732 N N . ALA A 1 93 ? 12.661 0.230 -5.072 1.00 68.94 93 ALA A N 1
ATOM 733 C CA . ALA A 1 93 ? 13.542 1.273 -4.535 1.00 68.94 93 ALA A CA 1
ATOM 734 C C . ALA A 1 93 ? 12.766 2.410 -3.851 1.00 68.94 93 ALA A C 1
ATOM 736 O O . ALA A 1 93 ? 13.321 3.127 -3.014 1.00 68.94 93 ALA A O 1
ATOM 737 N N . GLY A 1 94 ? 11.500 2.598 -4.234 1.00 61.03 94 GLY A N 1
ATOM 738 C CA . GLY A 1 94 ? 10.592 3.580 -3.658 1.00 61.03 94 GLY A CA 1
ATOM 739 C C . GLY A 1 94 ? 10.416 3.390 -2.155 1.00 61.03 94 GLY A C 1
ATOM 740 O O . GLY A 1 94 ? 10.342 4.402 -1.458 1.00 61.03 94 GLY A O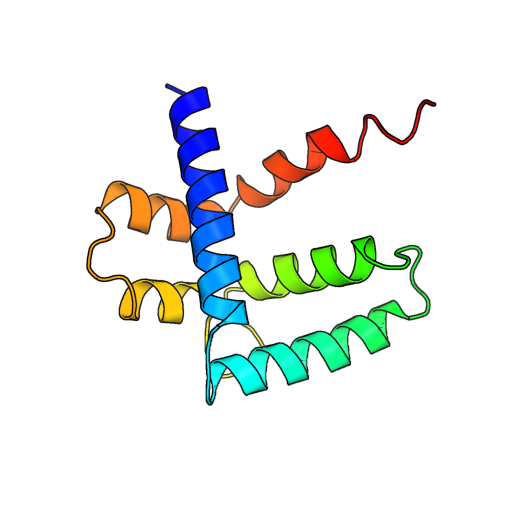 1
ATOM 741 N N . ASP A 1 95 ? 10.492 2.143 -1.669 1.00 55.38 95 ASP A N 1
ATOM 742 C CA . ASP A 1 95 ? 10.500 1.767 -0.244 1.00 55.38 95 ASP A CA 1
ATOM 743 C C . ASP A 1 95 ? 11.470 2.584 0.615 1.00 55.38 95 ASP A C 1
ATOM 745 O O . ASP A 1 95 ? 11.236 2.781 1.804 1.00 55.38 95 ASP A O 1
ATOM 749 N N . SER A 1 96 ? 12.561 3.104 0.038 1.00 47.47 96 SER A N 1
ATOM 750 C CA . SER A 1 96 ? 13.643 3.643 0.859 1.00 47.47 96 SER A CA 1
ATOM 751 C C . SER A 1 96 ? 13.679 5.167 1.018 1.00 47.47 96 SER A C 1
ATOM 753 O O . SER A 1 96 ? 14.183 5.608 2.042 1.00 47.47 96 SER A O 1
ATOM 755 N N . LEU A 1 97 ? 13.175 6.012 0.098 1.00 48.00 97 LEU A N 1
ATOM 756 C CA . LEU A 1 97 ? 13.313 7.484 0.280 1.00 48.00 97 LEU A CA 1
ATOM 757 C C . LEU A 1 97 ? 12.511 8.406 -0.663 1.00 48.00 97 LEU A C 1
ATOM 759 O O . LEU A 1 97 ? 12.424 9.606 -0.394 1.00 48.00 97 LEU A O 1
ATOM 763 N N . TYR A 1 98 ? 11.941 7.910 -1.768 1.00 49.00 98 TYR A N 1
ATOM 764 C CA . TYR A 1 98 ? 11.333 8.785 -2.789 1.00 49.00 98 TYR A CA 1
ATOM 765 C C . TYR A 1 98 ? 9.826 9.025 -2.617 1.00 49.00 98 TYR A C 1
ATOM 767 O O . TYR A 1 98 ? 9.357 10.089 -3.022 1.00 49.00 98 TYR A O 1
ATOM 775 N N .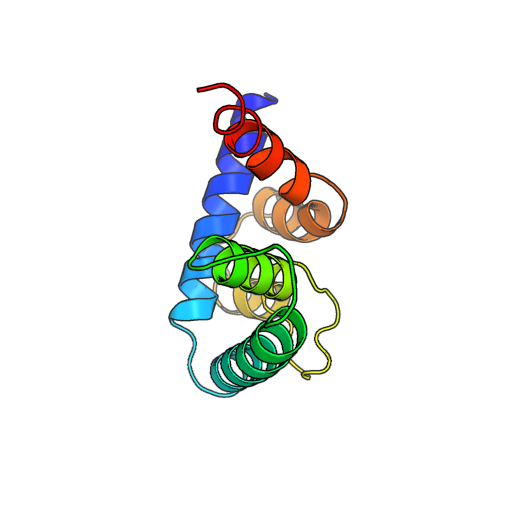 TRP A 1 99 ? 9.089 8.115 -1.968 1.00 50.62 99 TRP A N 1
ATOM 776 C CA . TRP A 1 99 ? 7.657 8.300 -1.683 1.00 50.62 99 TRP A CA 1
ATOM 777 C C . TRP A 1 99 ? 7.400 9.466 -0.715 1.00 50.62 99 TRP A C 1
ATOM 779 O O . TRP A 1 99 ? 6.578 10.338 -0.982 1.00 50.62 99 TRP A O 1
ATOM 789 N N . VAL A 1 100 ? 8.209 9.564 0.342 1.00 49.19 100 VAL A N 1
ATOM 790 C CA . VAL A 1 100 ? 8.112 10.606 1.384 1.00 49.19 100 VAL A CA 1
ATOM 791 C C . VAL A 1 100 ? 8.394 12.021 0.837 1.00 49.19 100 VAL A C 1
ATOM 793 O O . VAL A 1 100 ? 7.878 13.026 1.339 1.00 49.19 100 VAL A O 1
ATOM 796 N N . TYR A 1 101 ? 9.204 12.132 -0.222 1.00 42.75 101 TYR A N 1
ATOM 797 C CA . TYR A 1 101 ? 9.612 13.426 -0.778 1.00 42.75 101 TYR A CA 1
ATOM 798 C C . TYR A 1 101 ? 8.572 14.048 -1.728 1.00 42.75 101 TYR A C 1
ATOM 800 O O . TYR A 1 101 ? 8.587 15.271 -1.905 1.00 42.75 101 TYR A O 1
ATOM 808 N N . SER A 1 102 ? 7.661 13.260 -2.320 1.00 46.59 102 SER A N 1
ATOM 809 C CA . SER A 1 102 ? 6.600 13.795 -3.191 1.00 46.59 102 SER A CA 1
ATOM 810 C C . SER A 1 102 ? 5.444 14.455 -2.429 1.00 46.59 102 SER A C 1
ATOM 812 O O . SER A 1 102 ? 4.935 15.467 -2.907 1.00 46.59 102 SER A O 1
ATOM 814 N N . GLU A 1 103 ? 5.079 13.983 -1.228 1.00 46.25 103 GLU A N 1
ATOM 815 C CA . GLU A 1 103 ? 4.059 14.640 -0.382 1.00 46.25 103 GLU A CA 1
ATOM 816 C C . GLU A 1 103 ? 4.574 15.940 0.267 1.00 46.25 103 GLU A C 1
ATOM 818 O O . GLU A 1 103 ? 3.831 16.910 0.442 1.00 46.25 103 GLU A O 1
ATOM 823 N N . SER A 1 104 ? 5.869 15.997 0.596 1.00 45.50 104 SER A N 1
ATOM 824 C CA . SER A 1 104 ? 6.463 17.077 1.404 1.00 45.50 104 SER A CA 1
ATOM 825 C C . SER A 1 104 ? 6.428 18.471 0.748 1.00 45.50 104 SER A C 1
ATOM 827 O O . SER A 1 104 ? 6.671 19.476 1.422 1.00 45.50 104 SER A O 1
ATOM 829 N N . ARG A 1 105 ? 6.112 18.572 -0.553 1.00 44.53 105 ARG A N 1
ATOM 830 C CA . ARG A 1 105 ? 5.909 19.863 -1.240 1.00 44.53 105 ARG A CA 1
ATOM 831 C C . ARG A 1 105 ? 4.462 20.353 -1.254 1.00 44.53 105 ARG A C 1
ATOM 833 O O . ARG A 1 105 ? 4.281 21.565 -1.293 1.00 44.53 105 ARG A O 1
ATOM 840 N N . ASN A 1 106 ? 3.464 19.473 -1.162 1.00 40.84 106 ASN A N 1
ATOM 841 C CA . ASN A 1 106 ? 2.066 19.910 -1.060 1.00 40.84 106 ASN A CA 1
ATOM 842 C C . ASN A 1 106 ? 1.694 20.291 0.378 1.00 40.84 106 ASN A C 1
ATOM 844 O O . ASN A 1 106 ? 0.954 21.247 0.584 1.00 40.84 106 ASN A O 1
ATOM 848 N N . PHE A 1 107 ? 2.290 19.639 1.381 1.00 41.25 107 PHE A N 1
ATOM 8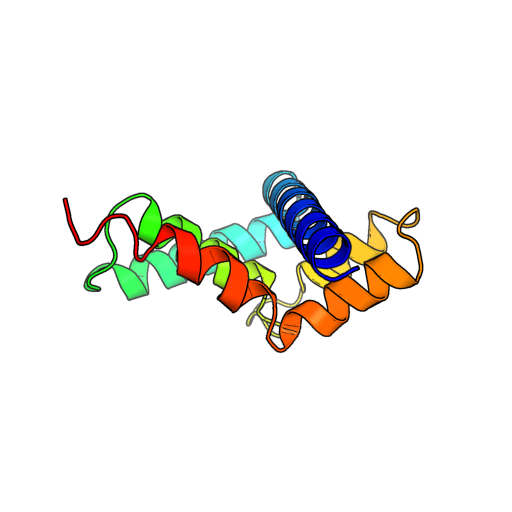49 C CA . PHE A 1 107 ? 1.964 19.901 2.787 1.00 41.25 107 PHE A CA 1
ATOM 850 C C . PHE A 1 107 ? 2.535 21.226 3.341 1.00 41.25 107 PHE A C 1
ATOM 852 O O . PHE A 1 107 ? 2.043 21.759 4.330 1.00 41.25 107 PHE A O 1
ATOM 859 N N . ARG A 1 108 ? 3.574 21.803 2.715 1.00 38.47 108 ARG A N 1
ATOM 860 C CA . ARG A 1 108 ? 4.186 23.071 3.172 1.00 38.47 108 ARG A CA 1
ATOM 861 C C . ARG A 1 108 ? 3.600 24.339 2.546 1.00 38.47 108 ARG A C 1
ATOM 863 O O . ARG A 1 108 ? 3.899 25.418 3.050 1.00 38.47 108 ARG A O 1
ATOM 870 N N . MET A 1 109 ? 2.775 24.240 1.500 1.00 32.94 109 MET A N 1
ATOM 871 C CA . MET A 1 109 ? 2.111 25.412 0.902 1.00 32.94 109 MET A CA 1
ATOM 872 C C . MET A 1 109 ? 0.751 25.749 1.535 1.00 32.94 109 MET A C 1
ATOM 874 O O . MET A 1 109 ? 0.257 26.846 1.312 1.00 32.94 109 MET A O 1
ATOM 878 N N . SER A 1 110 ? 0.166 24.872 2.357 1.00 42.34 110 SER A N 1
ATOM 879 C CA . SER A 1 110 ? -1.126 25.107 3.028 1.00 42.34 110 SER A CA 1
ATOM 880 C C . SER A 1 110 ? -1.017 25.659 4.458 1.00 42.34 110 SER A C 1
ATOM 882 O O . SER A 1 110 ? -2.036 25.950 5.076 1.00 42.34 110 SER A O 1
ATOM 884 N N . LEU A 1 111 ? 0.199 25.825 4.993 1.00 36.28 111 LEU A N 1
ATOM 885 C CA . LEU A 1 111 ? 0.447 26.325 6.358 1.00 36.28 111 LEU A CA 1
ATOM 886 C C . LEU A 1 111 ? 0.897 27.797 6.420 1.00 36.28 111 LEU A C 1
ATOM 888 O O . LEU A 1 111 ? 1.218 28.291 7.497 1.00 36.28 111 LEU A O 1
ATOM 892 N N . TRP A 1 112 ? 0.893 28.499 5.284 1.00 42.59 112 TRP A N 1
ATOM 893 C CA . TRP A 1 112 ? 1.033 29.957 5.204 1.00 42.59 112 TRP A CA 1
ATOM 894 C C . TRP A 1 112 ? 0.022 30.503 4.191 1.00 42.59 112 TRP A C 1
ATOM 896 O O . TRP A 1 112 ? 0.376 30.854 3.066 1.00 42.59 112 TRP A O 1
ATOM 906 N N . GLY A 1 113 ? -1.245 30.510 4.601 1.00 37.06 113 GLY A N 1
ATOM 907 C CA . GLY A 1 113 ? -2.353 31.232 3.981 1.00 37.06 113 GLY A CA 1
ATOM 908 C C . GLY A 1 113 ? -3.133 31.960 5.063 1.00 37.06 113 GLY A C 1
ATOM 909 O O . GLY A 1 113 ? -3.297 31.352 6.145 1.00 37.06 113 GLY A O 1
#

Secondary structure (DSSP, 8-state):
-HHHHHHHHHHHHHHHHHHHHT--THHHHHHHHHHHHHHHHGGGSS--HHHHHHHHHHHHHH-TT-SSS--HHHHHHHH-TT--HHHHHHHHHHHHHTHHHHHTTTTTTSS--

Sequence (113 aa):
MVADRLRLAHRLKQDLLNAVLEAEGELAIALETYTAQELKRLSTSAFKGSDRTDFVLDQFLTQEHNATAVNAIDYFLEHQPQLSLPEKSCLKAGDSLYWVYSESRNFRMSLWG

Foldseek 3Di:
DVVVLLVLLVVLVVLLLVCLVPDDDQSVVLLVVQLVVQCVVCVVPPDDDVSSSVVSSLCLQLPPDDVGPDHSLVVSCVVCVVDDPVSNVSSVVVSPPSSVVVVVVVVVVVVPD